Protein AF-A0A8E0VL41-F1 (afdb_monomer)

Mean predicted aligned error: 13.67 Å

Secondary structure (DSSP, 8-state):
---SS-HHHHHHHHHHHHTT-HHHHHHHHIIIIIHHHHHHHHHHHHHHHHHTT-------S--SHHHIIIIIHHHHHHHHHHHHHTTSSSS--

Organism: NCBI:txid27845

Structure (mmCIF, N/CA/C/O backbone):
data_AF-A0A8E0VL41-F1
#
_entry.id   AF-A0A8E0VL41-F1
#
loop_
_atom_site.group_PDB
_atom_site.id
_atom_site.type_symbol
_atom_site.label_atom_id
_atom_site.label_alt_id
_atom_site.label_comp_id
_atom_site.label_asym_id
_atom_site.label_entity_id
_atom_site.label_seq_id
_atom_site.pdbx_PDB_ins_code
_atom_site.Cartn_x
_atom_site.Cartn_y
_atom_site.Cartn_z
_atom_site.occupancy
_atom_site.B_iso_or_equiv
_atom_site.auth_seq_id
_atom_site.auth_comp_id
_atom_site.auth_asym_id
_atom_site.auth_atom_id
_atom_site.pdbx_PDB_model_num
ATOM 1 N N . MET A 1 1 ? 5.076 11.595 23.526 1.00 39.78 1 MET A N 1
ATOM 2 C CA . MET A 1 1 ? 4.943 10.650 22.397 1.00 39.78 1 MET A CA 1
ATOM 3 C C . MET A 1 1 ? 3.882 11.189 21.458 1.00 39.78 1 MET A C 1
ATOM 5 O O . MET A 1 1 ? 2.768 11.428 21.902 1.00 39.78 1 MET A O 1
ATOM 9 N N . SER A 1 2 ? 4.255 11.488 20.214 1.00 41.72 2 SER A N 1
ATOM 10 C CA . SER A 1 2 ? 3.333 12.001 19.197 1.00 41.72 2 SER A CA 1
ATOM 11 C C . SER A 1 2 ? 2.207 10.987 18.984 1.00 41.72 2 SER A C 1
ATOM 13 O O . SER A 1 2 ? 2.471 9.838 18.634 1.00 41.72 2 SER A O 1
ATOM 15 N N . SER A 1 3 ? 0.969 11.392 19.276 1.00 55.25 3 SER A N 1
ATOM 16 C CA . SER A 1 3 ? -0.229 10.577 19.076 1.00 55.25 3 SER A CA 1
ATOM 17 C C . SER A 1 3 ? -0.441 10.386 17.576 1.00 55.25 3 SER A C 1
ATOM 19 O O . SER A 1 3 ? -1.042 11.217 16.899 1.00 55.25 3 SER A O 1
ATOM 21 N N . TYR A 1 4 ? 0.147 9.314 17.046 1.00 64.62 4 TYR A N 1
ATOM 22 C CA . TYR A 1 4 ? 0.196 9.011 15.618 1.00 64.62 4 TYR A CA 1
ATOM 23 C C . TYR A 1 4 ? -1.206 8.866 14.992 1.00 64.62 4 TYR A C 1
ATOM 25 O O . TYR A 1 4 ? -1.373 9.133 13.805 1.00 64.62 4 TYR A O 1
ATOM 33 N N . HIS A 1 5 ? -2.225 8.539 15.800 1.00 68.00 5 HIS A N 1
ATOM 34 C CA . HIS A 1 5 ? -3.640 8.550 15.417 1.00 68.00 5 HIS A CA 1
ATOM 35 C C . HIS A 1 5 ? -4.493 9.149 16.527 1.00 68.00 5 HIS A C 1
ATOM 37 O O . HIS A 1 5 ? -4.272 8.875 17.703 1.00 68.00 5 HIS A O 1
ATOM 43 N N . SER A 1 6 ? -5.526 9.908 16.162 1.00 79.06 6 SER A N 1
ATOM 44 C CA . SER A 1 6 ? -6.504 10.371 17.145 1.00 79.06 6 SER A CA 1
ATOM 45 C C . SER A 1 6 ? -7.230 9.186 17.790 1.00 79.06 6 SER A C 1
ATOM 47 O O . SER A 1 6 ? -7.516 8.180 17.133 1.00 79.06 6 SER A O 1
ATOM 49 N N . THR A 1 7 ? -7.609 9.327 19.062 1.00 83.00 7 THR A N 1
ATOM 50 C CA . THR A 1 7 ? -8.412 8.334 19.798 1.00 83.00 7 THR A CA 1
ATOM 51 C C . THR A 1 7 ? -9.668 7.926 19.022 1.00 83.00 7 THR A C 1
ATOM 53 O O . THR A 1 7 ? -10.049 6.758 19.010 1.00 83.00 7 THR A O 1
ATOM 56 N N . LYS A 1 8 ? -10.263 8.874 18.284 1.00 85.06 8 LYS A N 1
ATOM 57 C CA . LYS A 1 8 ? -11.403 8.638 17.391 1.00 85.06 8 LYS A CA 1
ATOM 58 C C . LYS A 1 8 ? -11.116 7.556 16.343 1.00 85.06 8 LYS A C 1
ATOM 60 O O . LYS A 1 8 ? -11.954 6.685 16.144 1.00 85.06 8 LYS A O 1
ATOM 65 N N . ARG A 1 9 ? -9.947 7.584 15.695 1.00 89.00 9 ARG A N 1
ATOM 66 C CA . ARG A 1 9 ? -9.584 6.622 14.640 1.00 89.00 9 ARG A CA 1
ATOM 67 C C . ARG A 1 9 ? -9.327 5.225 15.202 1.00 89.00 9 ARG A C 1
ATOM 69 O O . ARG A 1 9 ? -9.785 4.249 14.621 1.00 89.00 9 ARG A O 1
ATOM 76 N N . ILE A 1 10 ? -8.677 5.142 16.362 1.00 89.75 10 ILE A N 1
ATOM 77 C CA . ILE A 1 10 ? -8.447 3.868 17.060 1.00 89.75 10 ILE A CA 1
ATOM 78 C C . ILE A 1 10 ? -9.780 3.225 17.459 1.00 89.75 10 ILE A C 1
ATOM 80 O O . ILE A 1 10 ? -9.988 2.038 17.221 1.00 89.75 10 ILE A O 1
ATOM 84 N N . ASN A 1 11 ? -10.708 4.009 18.013 1.00 92.75 11 ASN A N 1
ATOM 85 C CA . ASN A 1 11 ? -12.036 3.512 18.379 1.00 92.75 11 ASN A CA 1
ATOM 86 C C . ASN A 1 11 ? -12.836 3.045 17.155 1.00 92.75 11 ASN A C 1
ATOM 88 O O . ASN A 1 11 ? -13.565 2.064 17.237 1.00 92.75 11 ASN A O 1
ATOM 92 N N . GLN A 1 12 ? -12.664 3.705 16.010 1.00 93.00 12 GLN A N 1
ATOM 93 C CA . GLN A 1 12 ? -13.317 3.311 14.766 1.00 93.00 12 GLN A CA 1
ATOM 94 C C . GLN A 1 12 ? -12.787 1.970 14.236 1.00 93.00 12 GLN A C 1
ATOM 96 O O . GLN A 1 12 ? -13.573 1.117 13.840 1.00 93.00 12 GLN A O 1
ATOM 101 N N . TRP A 1 13 ? -11.471 1.740 14.292 1.00 94.81 13 TRP A N 1
ATOM 102 C CA . TRP A 1 13 ? -10.887 0.439 13.944 1.00 94.81 13 TRP A CA 1
ATOM 103 C C . TRP A 1 13 ? -11.347 -0.682 14.875 1.00 94.81 13 TRP A C 1
ATOM 105 O O . TRP A 1 13 ? -11.651 -1.771 14.398 1.00 94.81 13 TRP A O 1
ATOM 115 N N . ARG A 1 14 ? -11.451 -0.407 16.182 1.00 94.19 14 ARG A N 1
ATOM 116 C CA . ARG A 1 14 ? -12.022 -1.359 17.148 1.00 94.19 14 ARG A CA 1
ATOM 117 C C . ARG A 1 14 ? -13.460 -1.718 16.789 1.00 94.19 14 ARG A C 1
ATOM 119 O O . ARG A 1 14 ? -13.760 -2.892 16.660 1.00 94.19 14 ARG A O 1
ATOM 126 N N . SER A 1 15 ? -14.293 -0.721 16.493 1.00 96.69 15 SER A N 1
ATOM 127 C CA . SER A 1 15 ? -15.680 -0.952 16.076 1.00 96.69 15 SER A CA 1
ATOM 128 C C . SER A 1 15 ? -15.793 -1.835 14.830 1.00 96.69 15 SER A C 1
ATOM 130 O O . SER A 1 15 ? -16.684 -2.674 14.779 1.00 96.69 15 SER A O 1
ATOM 132 N N . TYR A 1 16 ? -14.915 -1.672 13.832 1.00 96.94 16 TYR A N 1
ATOM 133 C CA . TYR A 1 16 ? -14.912 -2.550 12.656 1.00 96.94 16 TYR A CA 1
ATOM 134 C C . TYR A 1 16 ? -14.509 -3.986 13.004 1.00 96.94 16 TYR A C 1
ATOM 136 O O . TYR A 1 16 ? -15.118 -4.924 12.499 1.00 96.94 16 TYR A O 1
ATOM 144 N N . ALA A 1 17 ? -13.521 -4.165 13.886 1.00 94.62 17 ALA A N 1
ATOM 145 C CA . ALA A 1 17 ? -13.118 -5.488 14.357 1.00 94.62 17 ALA A CA 1
ATOM 146 C C . ALA A 1 17 ? -14.240 -6.174 15.156 1.00 94.62 17 ALA A C 1
ATOM 148 O O . ALA A 1 17 ? -14.553 -7.332 14.889 1.00 94.62 17 ALA A O 1
ATOM 149 N N . ASP A 1 18 ? -14.887 -5.443 16.067 1.00 96.88 18 ASP A N 1
ATOM 150 C CA . ASP A 1 18 ? -15.973 -5.952 16.912 1.00 96.88 18 ASP A CA 1
ATOM 151 C C . ASP A 1 18 ? -17.215 -6.341 16.088 1.00 96.88 18 ASP A C 1
ATOM 153 O O . ASP A 1 18 ? 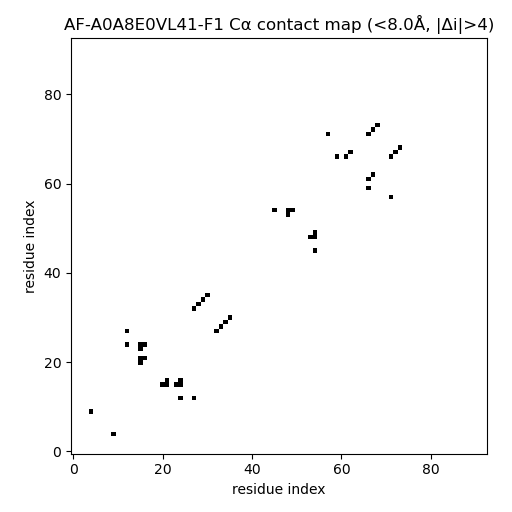-17.934 -7.273 16.439 1.00 96.88 18 ASP A O 1
ATOM 157 N N . GLN A 1 19 ? -17.459 -5.651 14.969 1.00 96.44 19 GLN A N 1
ATOM 158 C CA . GLN A 1 19 ? -18.568 -5.927 14.044 1.00 96.44 19 GLN A CA 1
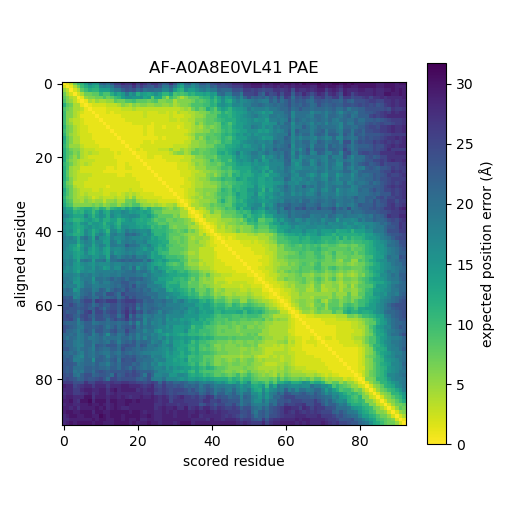ATOM 159 C C . GLN A 1 19 ? -18.222 -6.964 12.961 1.00 96.44 19 GLN A C 1
ATOM 161 O O . GLN A 1 19 ? -19.087 -7.319 12.163 1.00 96.44 19 GLN A O 1
ATOM 166 N N . GLY A 1 20 ? -16.972 -7.435 12.898 1.00 94.62 20 GLY A N 1
ATOM 167 C CA . GLY A 1 20 ? -16.498 -8.334 11.841 1.00 94.62 20 GLY A CA 1
ATOM 168 C C . GLY A 1 20 ? -16.374 -7.684 10.454 1.00 94.62 20 GLY A C 1
ATOM 169 O O . GLY A 1 20 ? -16.201 -8.391 9.460 1.00 94.62 20 GLY A O 1
ATOM 170 N N . ASP A 1 21 ? -16.429 -6.352 10.358 1.00 95.56 21 ASP A N 1
ATOM 171 C CA . ASP A 1 21 ? -16.245 -5.606 9.107 1.00 95.56 21 ASP A CA 1
ATOM 172 C C . ASP A 1 21 ? -14.752 -5.440 8.779 1.00 95.56 21 ASP A C 1
ATOM 174 O O . ASP A 1 21 ? -14.143 -4.367 8.874 1.00 95.56 21 ASP A O 1
ATOM 178 N N . PHE A 1 22 ? -14.128 -6.552 8.392 1.00 90.50 22 PHE A N 1
ATOM 179 C CA . PHE A 1 22 ? -12.703 -6.579 8.073 1.00 90.50 22 PHE A CA 1
ATOM 180 C C . PHE A 1 22 ? -12.358 -5.806 6.796 1.00 90.50 22 PHE A C 1
ATOM 182 O O . PHE A 1 22 ? -11.235 -5.317 6.673 1.00 90.50 22 PHE A O 1
ATOM 189 N N . VAL A 1 23 ? -13.303 -5.646 5.865 1.00 90.88 23 VAL A N 1
ATOM 190 C CA . VAL A 1 23 ? -13.082 -4.881 4.629 1.00 90.88 23 VAL A CA 1
ATOM 191 C C . VAL A 1 23 ? -12.860 -3.408 4.965 1.00 90.88 23 VAL A C 1
ATOM 193 O O . VAL A 1 23 ? -11.839 -2.833 4.571 1.00 90.88 23 VAL A O 1
ATOM 196 N N . SER A 1 24 ? -13.756 -2.811 5.755 1.00 91.38 24 SER A N 1
ATOM 197 C CA . SER A 1 24 ? -13.613 -1.420 6.196 1.00 91.38 24 SER A CA 1
ATOM 198 C C . SER A 1 24 ? -12.386 -1.221 7.082 1.00 91.38 24 SER A C 1
ATOM 200 O O . SER A 1 24 ? -11.695 -0.202 6.963 1.00 91.38 24 SER A O 1
ATOM 202 N N . LEU A 1 25 ? -12.067 -2.202 7.935 1.00 91.94 25 LEU A N 1
ATOM 203 C CA . LEU A 1 25 ? -10.866 -2.174 8.766 1.00 91.94 25 LEU A CA 1
ATOM 204 C C . LEU A 1 25 ? -9.589 -2.133 7.919 1.00 91.94 25 LEU A C 1
ATOM 206 O O . LEU A 1 25 ? -8.782 -1.215 8.080 1.00 91.94 25 LEU A O 1
ATOM 210 N N . VAL A 1 26 ? -9.417 -3.087 7.000 1.00 88.38 26 VAL A N 1
ATOM 211 C CA . VAL A 1 26 ? -8.224 -3.189 6.145 1.00 88.38 26 VAL A CA 1
ATOM 212 C C . VAL A 1 26 ? -8.078 -1.944 5.279 1.00 88.38 26 VAL A C 1
ATOM 214 O O . VAL A 1 26 ? -6.999 -1.355 5.237 1.00 88.38 26 VAL A O 1
ATOM 217 N N . HIS A 1 27 ? -9.157 -1.485 4.644 1.00 87.69 27 HIS A N 1
ATOM 218 C CA . HIS A 1 27 ? -9.108 -0.290 3.806 1.00 87.69 27 HIS A CA 1
ATOM 219 C C . HIS A 1 27 ? -8.701 0.960 4.609 1.00 87.69 27 HIS A C 1
ATOM 221 O O . HIS A 1 27 ? -7.868 1.755 4.167 1.00 87.69 27 HIS A O 1
ATOM 227 N N . SER A 1 28 ? -9.231 1.114 5.826 1.00 87.44 28 SER A N 1
ATOM 228 C CA . SER A 1 28 ? -8.895 2.233 6.712 1.00 87.44 28 SER A CA 1
ATOM 229 C C . SER A 1 28 ? -7.449 2.169 7.223 1.00 87.44 28 SER A C 1
ATOM 231 O O . SER A 1 28 ? -6.762 3.192 7.265 1.00 87.44 28 SER A O 1
ATOM 233 N N . LEU A 1 29 ? -6.952 0.977 7.565 1.00 87.50 29 LEU A N 1
ATOM 234 C CA . LEU A 1 29 ? -5.556 0.773 7.959 1.00 87.50 29 LEU A CA 1
ATOM 235 C C . LEU A 1 29 ? -4.601 1.092 6.808 1.00 87.50 29 LEU A C 1
ATOM 237 O O . LEU A 1 29 ? -3.653 1.853 6.997 1.00 87.50 29 LEU A O 1
ATOM 241 N N . LEU A 1 30 ? -4.865 0.572 5.608 1.00 82.44 30 LEU A N 1
ATOM 242 C CA . LEU A 1 30 ? -4.039 0.854 4.435 1.00 82.44 30 LEU A CA 1
ATOM 243 C C . LEU A 1 30 ? -3.949 2.355 4.180 1.00 82.44 30 LEU A C 1
ATOM 245 O O . LEU A 1 30 ? -2.847 2.881 4.107 1.00 82.44 30 LEU A O 1
ATOM 249 N N . ARG A 1 31 ? -5.086 3.054 4.159 1.00 82.44 31 ARG A N 1
ATOM 250 C CA . ARG A 1 31 ? -5.144 4.486 3.844 1.00 82.44 31 ARG A CA 1
ATOM 251 C C . ARG A 1 31 ? -4.524 5.393 4.903 1.00 82.44 31 ARG A C 1
ATOM 253 O O . ARG A 1 31 ? -3.954 6.426 4.574 1.00 82.44 31 ARG A O 1
ATOM 260 N N . TYR A 1 32 ? -4.711 5.081 6.182 1.00 81.31 32 TYR A N 1
ATOM 261 C CA . TYR A 1 32 ? -4.393 6.032 7.249 1.00 81.31 32 TYR A CA 1
ATOM 262 C C . TYR A 1 32 ? -3.228 5.613 8.130 1.00 81.31 32 TYR A C 1
ATOM 264 O O . TYR A 1 32 ? -2.646 6.479 8.774 1.00 81.31 32 TYR A O 1
ATOM 272 N N . HIS A 1 33 ? -2.893 4.328 8.181 1.00 77.94 33 HIS A N 1
ATOM 273 C CA . HIS A 1 33 ? -1.762 3.823 8.951 1.00 77.94 33 HIS A CA 1
ATOM 274 C C . HIS A 1 33 ? -0.558 3.547 8.049 1.00 77.94 33 HIS A C 1
ATOM 276 O O . HIS A 1 33 ? 0.539 4.018 8.338 1.00 77.94 33 HIS A O 1
ATOM 282 N N . TYR A 1 34 ? -0.764 2.835 6.940 1.00 69.25 34 TYR A N 1
ATOM 283 C CA . TYR A 1 34 ? 0.337 2.444 6.061 1.00 69.25 34 TYR A CA 1
ATOM 284 C C . TYR A 1 34 ? 0.665 3.499 5.005 1.00 69.25 34 TYR A C 1
ATOM 286 O O . TYR A 1 34 ? 1.840 3.800 4.845 1.00 69.25 34 TYR A O 1
ATOM 294 N N . ASP A 1 35 ? -0.321 4.115 4.347 1.00 68.94 35 ASP A N 1
ATOM 295 C CA . ASP A 1 35 ? -0.090 5.101 3.276 1.00 68.94 35 ASP A CA 1
ATOM 296 C C . ASP A 1 35 ? 0.785 6.285 3.725 1.00 68.94 35 ASP A C 1
ATOM 298 O O . ASP A 1 35 ? 1.750 6.602 3.039 1.00 68.94 35 ASP A O 1
ATOM 302 N N . PRO A 1 36 ? 0.602 6.885 4.922 1.00 66.25 36 PRO A N 1
ATOM 303 C CA . PRO A 1 36 ? 1.473 7.977 5.363 1.00 66.25 36 PRO A CA 1
ATOM 304 C C . PRO A 1 36 ? 2.916 7.537 5.645 1.00 66.25 36 PRO A C 1
ATOM 306 O O . PRO A 1 36 ? 3.839 8.344 5.532 1.00 66.25 36 PRO A O 1
ATOM 309 N N . LEU A 1 37 ? 3.129 6.278 6.050 1.00 60.81 37 LEU A N 1
ATOM 310 C CA . LEU A 1 37 ? 4.475 5.705 6.173 1.00 60.81 37 LEU A CA 1
ATOM 311 C C . LEU A 1 37 ? 5.039 5.376 4.798 1.00 60.81 37 LEU A C 1
ATOM 313 O O . LEU A 1 37 ? 6.228 5.591 4.565 1.00 60.81 37 LEU A O 1
ATOM 317 N N . TYR A 1 38 ? 4.189 4.903 3.891 1.00 63.47 38 TYR A N 1
ATOM 318 C CA . TYR A 1 38 ? 4.546 4.590 2.524 1.00 63.47 38 TYR A CA 1
ATOM 319 C C . TYR A 1 38 ? 4.957 5.863 1.793 1.00 63.47 38 TYR A C 1
ATOM 321 O O . TYR A 1 38 ? 6.085 5.935 1.350 1.00 63.47 38 TYR A O 1
ATOM 329 N N . GLU A 1 39 ? 4.157 6.926 1.766 1.00 63.25 39 GLU A N 1
ATOM 330 C CA . GLU A 1 39 ? 4.526 8.199 1.136 1.00 63.25 39 GLU A CA 1
ATOM 331 C C . GLU A 1 39 ? 5.815 8.804 1.710 1.00 63.25 39 GLU A C 1
ATOM 333 O O . GLU A 1 39 ? 6.683 9.232 0.945 1.00 63.25 39 GLU A O 1
ATOM 338 N N . LYS A 1 40 ? 5.984 8.797 3.042 1.00 66.81 40 LYS A N 1
ATOM 339 C CA . LYS A 1 40 ? 7.189 9.345 3.691 1.00 66.81 40 LYS A CA 1
ATOM 340 C C . LYS A 1 40 ? 8.450 8.540 3.387 1.00 66.81 40 LYS A C 1
ATOM 342 O O . LYS A 1 40 ? 9.512 9.129 3.205 1.00 66.81 40 LYS A O 1
ATOM 347 N N . SER A 1 41 ? 8.353 7.213 3.340 1.00 67.94 41 SER A N 1
ATOM 348 C CA . SER A 1 41 ? 9.499 6.331 3.074 1.00 67.94 41 SER A CA 1
ATOM 349 C C . SER A 1 41 ? 9.723 6.060 1.584 1.00 67.94 41 SER A C 1
ATOM 351 O O . SER A 1 41 ? 10.846 5.761 1.180 1.00 67.94 41 SER A O 1
ATOM 353 N N . ARG A 1 42 ? 8.696 6.227 0.742 1.00 74.94 42 ARG A N 1
ATOM 354 C CA . ARG A 1 42 ? 8.727 5.909 -0.691 1.00 74.94 42 ARG A CA 1
ATOM 355 C C . ARG A 1 42 ? 9.743 6.759 -1.419 1.00 74.94 42 ARG A C 1
ATOM 357 O O . ARG A 1 42 ? 10.494 6.213 -2.210 1.00 74.94 42 ARG A O 1
ATOM 364 N N . ASN A 1 43 ? 9.793 8.067 -1.174 1.00 76.06 43 ASN A N 1
ATOM 365 C CA . ASN A 1 43 ? 10.701 8.936 -1.926 1.00 76.06 43 ASN A CA 1
ATOM 366 C C . ASN A 1 43 ? 12.183 8.555 -1.717 1.00 76.06 43 ASN A C 1
ATOM 368 O O . ASN A 1 43 ? 12.855 8.315 -2.721 1.00 76.06 43 ASN A O 1
ATOM 372 N N . PRO A 1 44 ? 12.688 8.396 -0.476 1.00 79.44 44 PRO A N 1
ATOM 373 C CA . PRO A 1 44 ? 14.043 7.889 -0.248 1.00 79.44 44 PRO A CA 1
ATOM 374 C C . PRO A 1 44 ? 14.282 6.489 -0.831 1.00 79.44 44 PRO A C 1
ATOM 376 O O . PRO A 1 44 ? 15.296 6.267 -1.488 1.00 79.44 44 PRO A O 1
ATOM 379 N N . VAL A 1 45 ? 13.340 5.556 -0.647 1.00 79.62 45 VAL A N 1
ATOM 380 C CA . VAL A 1 45 ? 13.469 4.173 -1.144 1.00 79.62 45 VAL A CA 1
ATOM 381 C C . VAL A 1 45 ? 13.502 4.123 -2.673 1.00 79.62 45 VAL A C 1
ATOM 383 O O . VAL A 1 45 ? 14.316 3.407 -3.248 1.00 79.62 45 VAL A O 1
ATOM 386 N N . MET A 1 46 ? 12.660 4.905 -3.350 1.00 79.69 46 MET A N 1
ATOM 387 C CA . MET A 1 46 ? 12.627 4.993 -4.812 1.00 79.69 46 MET A CA 1
ATOM 388 C C . MET A 1 46 ? 13.875 5.675 -5.371 1.00 79.69 46 MET A C 1
ATOM 390 O O . MET A 1 46 ? 14.382 5.239 -6.401 1.00 79.69 46 MET A O 1
ATOM 394 N N . GLN A 1 47 ? 14.392 6.71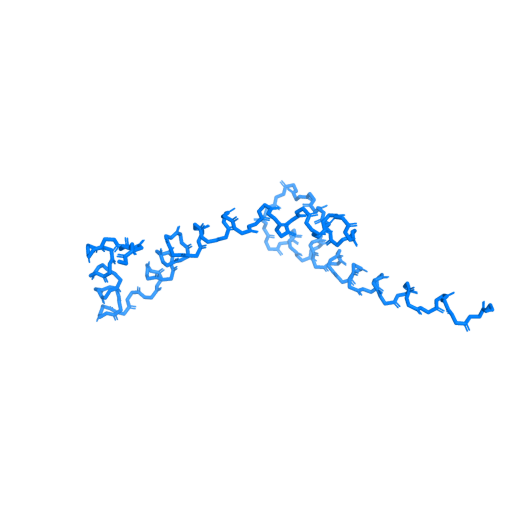2 -4.704 1.00 83.00 47 GLN A N 1
ATOM 395 C CA . GL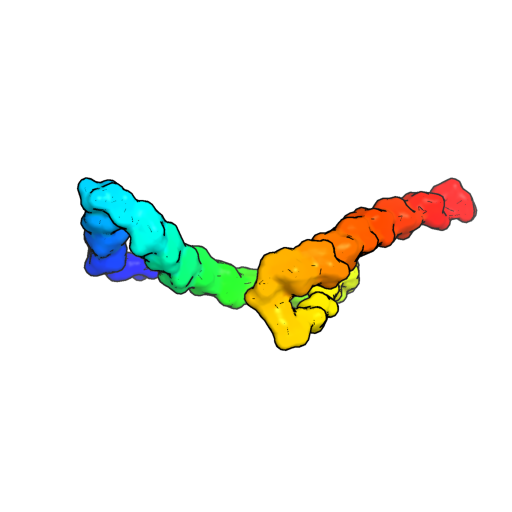N A 1 47 ? 15.660 7.339 -5.085 1.00 83.00 47 GLN A CA 1
ATOM 396 C C . GLN A 1 47 ? 16.823 6.356 -4.963 1.00 83.00 47 GLN A C 1
ATOM 398 O O . GLN A 1 47 ? 17.646 6.270 -5.869 1.00 83.00 47 GLN A O 1
ATOM 403 N N . GLU A 1 48 ? 16.881 5.591 -3.874 1.00 84.19 48 GLU A N 1
ATOM 404 C CA . GLU A 1 48 ? 17.924 4.589 -3.677 1.00 84.19 48 GLU A CA 1
ATOM 405 C C . GLU A 1 48 ? 17.807 3.451 -4.699 1.00 84.19 48 GLU A C 1
ATOM 407 O O . GLU A 1 48 ? 18.781 3.122 -5.371 1.00 84.19 48 GLU A O 1
ATOM 412 N N . ALA A 1 49 ? 16.600 2.926 -4.925 1.00 82.88 49 ALA A N 1
ATOM 413 C CA . ALA A 1 49 ? 16.351 1.935 -5.969 1.00 82.88 49 ALA A CA 1
ATOM 414 C C . ALA A 1 49 ? 16.742 2.448 -7.367 1.00 82.88 49 ALA A C 1
ATOM 416 O O . ALA A 1 49 ? 17.316 1.700 -8.156 1.00 82.88 49 ALA A O 1
ATOM 417 N N . ALA A 1 50 ? 16.485 3.724 -7.673 1.00 84.75 50 ALA A N 1
ATOM 418 C CA . ALA A 1 50 ? 16.887 4.334 -8.938 1.00 84.75 50 ALA A CA 1
ATOM 419 C C . ALA A 1 50 ? 18.415 4.397 -9.094 1.00 84.75 50 ALA A C 1
ATOM 421 O O . ALA A 1 50 ? 18.917 4.032 -10.155 1.00 84.75 50 ALA A O 1
ATOM 422 N N . LYS A 1 51 ? 19.161 4.785 -8.046 1.00 87.19 51 LYS A N 1
ATOM 423 C CA . LYS A 1 51 ? 20.640 4.792 -8.073 1.00 87.19 51 LYS A CA 1
ATOM 424 C C . LYS A 1 51 ? 21.223 3.415 -8.389 1.00 87.19 51 LYS A C 1
ATOM 426 O O . LYS A 1 51 ? 22.216 3.321 -9.102 1.00 87.19 51 LYS A O 1
ATOM 431 N N . HIS A 1 52 ? 20.593 2.355 -7.883 1.00 83.88 52 HIS A N 1
ATOM 432 C CA . HIS A 1 52 ? 21.034 0.972 -8.101 1.00 83.88 52 HIS A CA 1
ATOM 433 C C . HIS A 1 52 ? 20.448 0.324 -9.362 1.00 83.88 52 HIS A C 1
ATOM 435 O O . HIS A 1 52 ? 20.640 -0.870 -9.573 1.00 83.88 52 HIS A O 1
ATOM 441 N N . ASN A 1 53 ? 19.760 1.085 -10.223 1.00 80.44 53 ASN A N 1
ATOM 442 C CA . ASN A 1 53 ? 19.067 0.573 -11.415 1.00 80.44 53 ASN A CA 1
ATOM 443 C C . ASN A 1 53 ? 18.046 -0.543 -11.107 1.00 80.44 53 ASN A C 1
ATOM 445 O O . ASN A 1 53 ? 17.828 -1.429 -11.927 1.00 80.44 53 ASN A O 1
ATOM 449 N N . LEU A 1 54 ? 17.431 -0.499 -9.923 1.00 80.31 54 LEU A N 1
ATOM 450 C CA . LEU A 1 54 ? 16.380 -1.424 -9.478 1.00 80.31 54 LEU A CA 1
ATOM 451 C C . LEU A 1 54 ? 14.971 -0.855 -9.699 1.00 80.31 54 LEU A C 1
ATOM 453 O O . LEU A 1 54 ? 13.974 -1.543 -9.483 1.00 80.31 54 LEU A O 1
ATOM 457 N N . LEU A 1 55 ? 14.869 0.417 -10.093 1.00 81.75 55 LEU A N 1
ATOM 458 C CA . LEU A 1 55 ? 13.594 1.059 -10.374 1.00 81.75 55 LEU A CA 1
ATOM 459 C C . LEU A 1 55 ? 13.173 0.805 -11.826 1.00 81.75 55 LEU A C 1
ATOM 461 O O 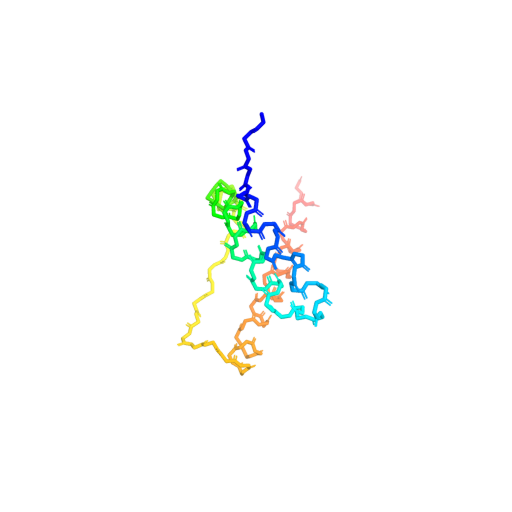. LEU A 1 55 ? 13.721 1.401 -12.751 1.00 81.75 55 LEU A O 1
ATOM 465 N N . HIS A 1 56 ? 12.136 -0.011 -12.010 1.00 79.00 56 HIS A N 1
ATOM 466 C CA . HIS A 1 56 ? 11.511 -0.253 -13.310 1.00 79.00 56 HIS A CA 1
ATOM 467 C C . HIS A 1 56 ? 10.102 0.342 -13.347 1.00 79.00 56 HIS A C 1
ATOM 469 O O . HIS A 1 56 ? 9.312 0.162 -12.420 1.00 79.00 56 HIS A O 1
ATOM 475 N N . ARG A 1 57 ? 9.782 1.073 -14.420 1.00 77.62 57 ARG A N 1
ATOM 476 C CA . ARG A 1 57 ? 8.458 1.675 -14.629 1.00 77.62 57 ARG A CA 1
ATOM 477 C C . ARG A 1 57 ? 7.746 0.930 -15.743 1.00 77.62 57 ARG A C 1
ATOM 479 O O . ARG A 1 57 ? 8.211 0.934 -16.877 1.00 77.62 57 ARG A O 1
ATOM 486 N N . ILE A 1 58 ? 6.604 0.345 -15.412 1.00 73.94 58 ILE A N 1
ATOM 487 C CA . ILE A 1 58 ? 5.721 -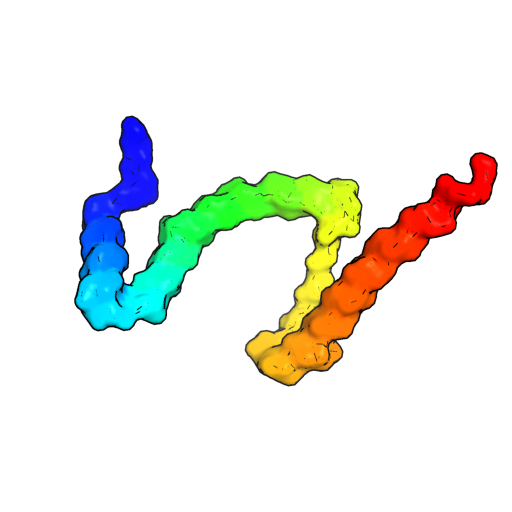0.303 -16.376 1.00 73.94 58 ILE A CA 1
ATOM 488 C C . ILE A 1 58 ? 4.574 0.662 -16.666 1.00 73.94 58 ILE A C 1
ATOM 490 O O . ILE A 1 58 ? 3.847 1.060 -15.755 1.00 73.94 58 ILE A O 1
ATOM 494 N N . HIS A 1 59 ? 4.435 1.076 -17.924 1.00 75.75 59 HIS A N 1
ATOM 495 C CA . HIS A 1 59 ? 3.279 1.851 -18.357 1.00 75.75 59 HIS A CA 1
ATOM 496 C C . HIS A 1 59 ? 2.112 0.904 -18.632 1.00 75.75 59 HIS A C 1
ATOM 498 O O . HIS A 1 59 ? 2.264 -0.059 -19.382 1.00 75.75 59 HIS A O 1
ATOM 504 N N . LEU A 1 60 ? 0.956 1.187 -18.033 1.00 73.81 60 LEU A N 1
ATOM 505 C CA . LEU A 1 60 ? -0.255 0.395 -18.214 1.00 73.81 60 LEU A CA 1
ATOM 506 C C . LEU A 1 60 ? -1.335 1.260 -18.873 1.00 73.81 60 LEU A C 1
ATOM 508 O O . LEU A 1 60 ? -1.726 2.264 -18.277 1.00 73.81 60 LEU A O 1
ATOM 512 N N . PRO A 1 61 ? -1.823 0.893 -20.074 1.00 68.94 61 PRO A N 1
ATOM 513 C CA . PRO A 1 61 ? -2.881 1.642 -20.752 1.00 68.94 61 PRO A CA 1
ATOM 514 C C . PRO A 1 61 ? -4.252 1.457 -20.078 1.00 68.94 61 PRO A C 1
ATOM 516 O O . PRO A 1 61 ? -5.110 2.328 -20.178 1.00 68.94 61 PRO A O 1
ATOM 519 N N . ALA A 1 62 ? -4.445 0.341 -19.369 1.00 76.50 62 ALA A N 1
ATOM 520 C CA . ALA A 1 62 ? -5.618 0.022 -18.561 1.00 76.50 62 ALA A C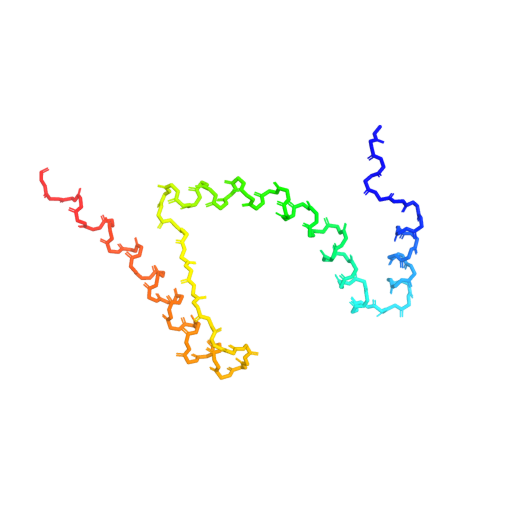A 1
ATOM 521 C C . ALA A 1 62 ? -5.208 -0.870 -17.374 1.00 76.50 62 ALA A C 1
ATOM 523 O O . ALA A 1 62 ? -4.142 -1.486 -17.390 1.00 76.50 62 ALA A O 1
ATOM 524 N N . VAL A 1 63 ? -6.043 -0.945 -16.334 1.00 76.44 63 VAL A N 1
ATOM 525 C CA . VAL A 1 63 ? -5.824 -1.840 -15.186 1.00 76.44 63 VAL A CA 1
ATOM 526 C C . VAL A 1 63 ? -7.004 -2.799 -15.088 1.00 76.44 63 VAL A C 1
ATOM 528 O O . VAL A 1 63 ? -7.977 -2.552 -14.382 1.00 76.44 63 VAL A O 1
ATOM 531 N N . ASP A 1 64 ? -6.908 -3.897 -15.829 1.00 84.19 64 ASP A N 1
ATOM 532 C CA . ASP A 1 64 ? -7.848 -5.013 -15.792 1.00 84.19 64 ASP A CA 1
ATOM 533 C C . ASP A 1 64 ? -7.092 -6.352 -15.680 1.00 84.19 64 ASP A C 1
ATOM 535 O O . ASP A 1 64 ? -5.871 -6.434 -15.856 1.00 84.19 64 ASP A O 1
ATOM 539 N N . ALA A 1 65 ? -7.822 -7.425 -15.366 1.00 80.44 65 ALA A N 1
ATOM 540 C CA . ALA A 1 65 ? -7.237 -8.749 -15.157 1.00 80.44 65 ALA A CA 1
ATOM 541 C C . ALA A 1 65 ? -6.570 -9.337 -16.414 1.00 80.44 65 ALA A C 1
ATOM 543 O O . ALA A 1 65 ? -5.747 -10.250 -16.298 1.00 80.44 65 ALA A O 1
ATOM 544 N N . TYR A 1 66 ? -6.945 -8.879 -17.609 1.00 86.69 66 TYR A N 1
ATOM 545 C CA . TYR A 1 66 ? -6.283 -9.264 -18.849 1.00 86.69 66 TYR A CA 1
ATOM 546 C C . TYR A 1 66 ? -4.942 -8.538 -18.964 1.00 86.69 66 TYR A C 1
ATOM 548 O O . TYR A 1 66 ? -3.921 -9.211 -19.058 1.00 86.69 66 TYR A O 1
ATOM 556 N N . THR A 1 67 ? -4.917 -7.214 -18.799 1.00 83.75 67 THR A N 1
ATOM 557 C CA . THR A 1 67 ? -3.698 -6.392 -18.856 1.00 83.75 67 THR A CA 1
ATOM 558 C C . THR A 1 67 ? -2.649 -6.840 -17.828 1.00 83.75 67 THR A C 1
ATOM 560 O O . THR A 1 67 ? -1.456 -6.922 -18.133 1.00 83.75 67 THR A O 1
ATOM 563 N N . VAL A 1 68 ? -3.070 -7.225 -16.617 1.00 83.31 68 VAL A N 1
ATOM 564 C CA . VAL A 1 68 ? -2.154 -7.804 -15.616 1.00 83.31 68 VAL A CA 1
ATOM 565 C C . VAL A 1 68 ? -1.522 -9.103 -16.125 1.00 83.31 68 VAL A C 1
ATOM 567 O O . VAL A 1 68 ? -0.308 -9.283 -16.028 1.00 83.31 68 VAL A O 1
ATOM 570 N N . ARG A 1 69 ? -2.324 -10.007 -16.697 1.00 85.81 69 ARG A N 1
ATOM 571 C CA . ARG A 1 69 ? -1.843 -11.313 -17.169 1.00 85.81 69 ARG A CA 1
ATOM 572 C C . ARG A 1 69 ? -0.991 -11.219 -18.428 1.00 85.81 69 ARG A C 1
ATOM 574 O O . ARG A 1 69 ? 0.018 -11.908 -18.511 1.00 85.81 69 ARG A O 1
ATOM 581 N N . SER A 1 70 ? -1.386 -10.391 -19.390 1.00 86.19 70 SER A N 1
ATOM 582 C CA . SER A 1 70 ? -0.724 -10.299 -20.692 1.00 86.19 70 SER A CA 1
ATOM 583 C C . SER A 1 70 ? 0.506 -9.398 -20.684 1.00 86.19 70 SER A C 1
ATOM 585 O O . SER A 1 70 ? 1.383 -9.577 -21.522 1.00 86.19 70 SER A O 1
ATOM 587 N N . THR A 1 71 ? 0.571 -8.415 -19.780 1.00 83.75 71 THR A N 1
ATOM 588 C CA . THR A 1 71 ? 1.592 -7.356 -19.834 1.00 83.75 71 THR A CA 1
ATOM 589 C C . THR A 1 71 ? 2.410 -7.275 -18.552 1.00 83.75 71 THR A C 1
ATOM 591 O O . THR A 1 71 ? 3.636 -7.314 -18.620 1.00 83.75 71 THR A O 1
ATOM 594 N N . VAL A 1 72 ? 1.767 -7.214 -17.380 1.00 83.56 72 VAL A N 1
ATOM 595 C CA . VAL A 1 72 ? 2.488 -7.034 -16.105 1.00 83.56 72 VAL A CA 1
ATOM 596 C C . VAL A 1 72 ? 3.295 -8.278 -15.734 1.00 83.56 72 VAL A C 1
ATOM 598 O O . VAL A 1 72 ? 4.492 -8.172 -15.482 1.00 83.56 72 VAL A O 1
ATOM 601 N N . ILE A 1 73 ? 2.663 -9.457 -15.705 1.00 87.06 73 ILE A N 1
ATOM 602 C CA . ILE A 1 73 ? 3.323 -10.696 -15.259 1.00 87.06 73 ILE A CA 1
ATOM 603 C C . ILE A 1 73 ? 4.556 -11.037 -16.115 1.00 87.06 73 ILE A C 1
ATOM 605 O O . ILE A 1 73 ? 5.615 -11.258 -15.525 1.00 87.06 73 ILE A O 1
ATOM 609 N N . PRO A 1 74 ? 4.492 -11.044 -17.463 1.00 87.69 74 PRO A N 1
ATOM 610 C CA . PRO A 1 74 ? 5.662 -11.359 -18.281 1.00 87.69 74 PRO A CA 1
ATOM 611 C C . PRO A 1 74 ? 6.838 -10.408 -18.043 1.00 87.69 74 PRO A C 1
ATOM 613 O O . PRO A 1 74 ? 7.969 -10.863 -17.918 1.00 87.69 74 PRO A O 1
ATOM 616 N N . GLN A 1 75 ? 6.577 -9.103 -17.907 1.00 84.12 75 GLN A N 1
ATOM 617 C CA . GLN A 1 75 ? 7.633 -8.121 -17.643 1.00 84.12 75 GLN A CA 1
ATOM 618 C C . GLN A 1 75 ? 8.271 -8.309 -16.264 1.00 84.12 75 GLN A C 1
ATOM 620 O O . GLN A 1 75 ? 9.482 -8.173 -16.127 1.00 84.12 75 GLN A O 1
ATOM 625 N N . LEU A 1 76 ? 7.491 -8.665 -15.239 1.00 84.31 76 LEU A N 1
ATOM 626 C CA . LEU A 1 76 ? 8.046 -8.984 -13.921 1.00 84.31 76 LEU A CA 1
ATOM 627 C C . LEU A 1 76 ? 8.942 -10.230 -13.960 1.00 84.31 76 LEU A C 1
ATOM 629 O O . LEU A 1 76 ? 9.992 -10.243 -13.317 1.00 84.31 76 LEU A O 1
ATOM 633 N N . LEU A 1 77 ? 8.545 -11.260 -14.714 1.00 87.00 77 LEU A N 1
ATOM 634 C CA . LEU A 1 77 ? 9.349 -12.473 -14.890 1.00 87.00 77 LEU A CA 1
ATOM 635 C C . LEU A 1 77 ? 10.659 -12.182 -15.633 1.00 87.00 77 LEU A C 1
ATOM 637 O O . LEU A 1 77 ? 11.712 -12.645 -15.198 1.00 87.00 77 LEU A O 1
ATOM 641 N N . ASP A 1 78 ? 10.606 -11.381 -16.698 1.00 84.56 78 ASP A N 1
ATOM 642 C CA . ASP A 1 78 ? 11.787 -10.967 -17.462 1.00 84.56 78 ASP A CA 1
ATOM 643 C C . ASP A 1 78 ? 12.776 -10.166 -16.600 1.00 84.56 78 ASP A C 1
ATOM 645 O O . ASP A 1 78 ? 13.965 -10.481 -16.543 1.00 84.56 78 ASP A O 1
ATOM 649 N N . LEU A 1 79 ? 12.279 -9.201 -15.819 1.00 79.75 79 LEU A N 1
ATOM 650 C CA . LEU A 1 79 ? 13.100 -8.437 -14.874 1.00 79.75 79 LEU A CA 1
ATOM 651 C C . LEU A 1 79 ? 13.759 -9.337 -13.818 1.00 79.75 79 LEU A C 1
ATOM 653 O O . LEU A 1 79 ? 14.953 -9.196 -13.529 1.00 79.75 79 LEU A O 1
ATOM 657 N N . ALA A 1 80 ? 13.014 -10.298 -13.264 1.00 79.56 80 ALA A N 1
ATOM 658 C CA . ALA A 1 80 ? 13.562 -11.252 -12.304 1.00 79.56 80 ALA A CA 1
ATOM 659 C C . ALA A 1 80 ? 14.692 -12.096 -12.923 1.00 79.56 80 ALA A C 1
ATOM 661 O O . ALA A 1 80 ? 15.713 -12.327 -12.277 1.00 79.56 80 ALA A O 1
ATOM 662 N N . GLN A 1 81 ? 14.554 -12.498 -14.189 1.00 76.19 81 GLN A N 1
ATOM 663 C CA . GLN A 1 81 ? 15.543 -13.312 -14.902 1.00 76.19 81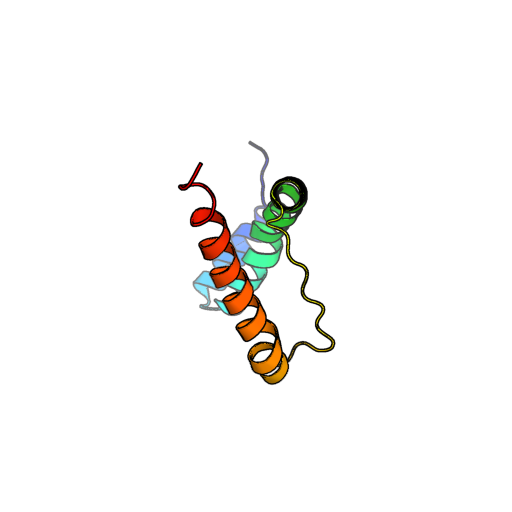 GLN A CA 1
ATOM 664 C C . GLN A 1 81 ? 16.770 -12.504 -15.364 1.00 76.19 81 GLN A C 1
ATOM 666 O O . GLN A 1 81 ? 17.903 -12.967 -15.203 1.00 76.19 81 GLN A O 1
ATOM 671 N N . CYS A 1 82 ? 16.589 -11.267 -15.835 1.00 63.28 82 CYS A N 1
ATOM 672 C CA . CYS A 1 82 ? 17.677 -10.358 -16.224 1.00 63.28 82 CYS A CA 1
ATOM 673 C C . CYS A 1 82 ? 18.648 -10.064 -15.066 1.00 63.28 82 CYS A C 1
ATOM 675 O O . CYS A 1 82 ? 19.861 -9.932 -15.266 1.00 63.28 82 CYS A O 1
ATOM 677 N N . THR A 1 83 ? 18.141 -10.015 -13.831 1.00 55.97 83 THR A N 1
ATOM 678 C CA . THR A 1 83 ? 18.970 -9.785 -12.635 1.00 55.97 83 THR A CA 1
ATOM 679 C C . THR A 1 83 ? 19.941 -10.947 -12.364 1.00 55.97 83 THR A C 1
ATOM 681 O O . THR A 1 83 ? 21.024 -10.735 -11.814 1.00 55.97 83 THR A O 1
ATOM 684 N N . HIS A 1 84 ? 19.613 -12.170 -12.800 1.00 50.97 84 HIS A N 1
ATOM 685 C CA . HIS A 1 84 ? 20.473 -13.345 -12.626 1.00 50.97 84 HIS A CA 1
ATOM 686 C C . HIS A 1 84 ? 21.621 -13.426 -13.644 1.00 50.97 84 HIS A C 1
ATOM 688 O O . HIS A 1 84 ? 22.692 -13.929 -13.302 1.00 50.97 84 HIS A O 1
ATOM 694 N N . GLN A 1 85 ? 21.466 -12.890 -14.859 1.00 49.00 85 GLN A N 1
ATOM 695 C CA . GLN A 1 85 ? 22.526 -12.947 -15.878 1.00 49.00 85 GLN A CA 1
ATOM 696 C C . GLN A 1 85 ? 23.705 -12.002 -15.592 1.00 49.00 85 GLN A C 1
ATOM 698 O O . GLN A 1 85 ? 24.847 -12.344 -15.902 1.00 49.00 85 GLN A O 1
ATOM 703 N N . LYS A 1 86 ? 23.482 -10.860 -14.924 1.00 48.12 86 LYS A N 1
ATOM 704 C CA . LYS A 1 86 ? 24.561 -9.908 -14.580 1.00 48.12 86 LYS A CA 1
ATOM 705 C C . LYS A 1 86 ? 25.614 -10.462 -13.610 1.00 48.12 86 LYS A C 1
ATOM 707 O O . LYS A 1 86 ? 26.710 -9.918 -13.550 1.00 48.12 86 LYS A O 1
ATOM 712 N N . ARG A 1 87 ? 25.323 -11.536 -12.863 1.00 47.12 87 ARG A N 1
ATOM 713 C CA . ARG A 1 87 ? 26.305 -12.172 -11.962 1.00 47.12 87 ARG A CA 1
ATOM 714 C C . ARG A 1 87 ? 27.235 -13.167 -12.656 1.00 47.12 87 ARG A C 1
ATOM 716 O O . ARG A 1 87 ? 28.278 -13.471 -12.094 1.00 47.12 87 ARG A O 1
ATOM 723 N N . HIS A 1 88 ? 26.904 -13.647 -13.855 1.00 44.09 88 HIS A N 1
ATOM 724 C CA . HIS A 1 88 ? 27.677 -14.711 -14.508 1.00 44.09 88 HIS A CA 1
ATOM 725 C C . HIS A 1 88 ? 28.822 -14.197 -15.408 1.00 44.09 88 HIS A C 1
ATOM 727 O O . HIS A 1 88 ? 29.633 -14.988 -15.877 1.00 44.09 88 HIS A O 1
ATOM 733 N N . TRP A 1 89 ? 28.927 -12.882 -15.639 1.00 42.38 89 TRP A N 1
ATOM 734 C CA . TRP A 1 89 ? 29.939 -12.298 -16.537 1.00 42.38 89 TRP A CA 1
ATOM 735 C C . TRP A 1 89 ? 31.206 -11.768 -15.841 1.00 42.38 89 TRP A C 1
ATOM 737 O O . TRP A 1 89 ? 32.147 -11.391 -16.528 1.00 42.38 89 TRP A O 1
ATOM 747 N N . ASN A 1 90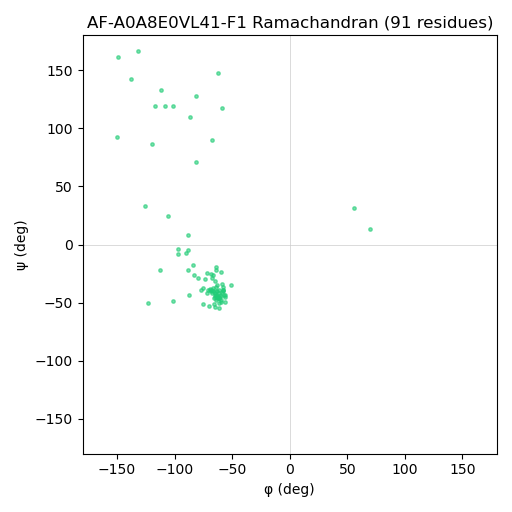 ? 31.288 -11.798 -14.504 1.00 45.53 90 ASN A N 1
ATOM 748 C CA . ASN A 1 90 ? 32.447 -11.278 -13.754 1.00 45.53 90 ASN A CA 1
ATOM 749 C C . ASN A 1 90 ? 33.356 -12.377 -13.161 1.00 45.53 90 ASN A C 1
ATOM 751 O O . ASN A 1 90 ? 34.042 -12.141 -12.170 1.00 45.53 90 ASN A O 1
ATOM 755 N N . SER A 1 91 ? 33.370 -13.588 -13.727 1.00 45.03 91 SER A N 1
ATOM 756 C CA . SER A 1 91 ? 34.240 -14.691 -13.266 1.00 45.03 91 SER A CA 1
ATOM 757 C C . SER A 1 91 ? 35.106 -15.285 -14.377 1.00 45.03 91 SER A C 1
ATOM 759 O O . SER A 1 91 ? 35.389 -16.480 -14.391 1.00 45.03 91 SER A O 1
ATOM 761 N N . SER A 1 92 ? 35.531 -14.460 -15.332 1.00 42.59 92 SER A N 1
ATOM 762 C CA . SER A 1 92 ? 36.570 -14.817 -16.303 1.00 42.59 92 SER A CA 1
ATOM 763 C C . SER A 1 92 ? 37.323 -13.551 -16.710 1.00 42.59 92 SER A C 1
ATOM 765 O O . SER A 1 92 ? 36.884 -12.821 -17.595 1.00 42.59 92 SER A O 1
ATOM 767 N N . GLY A 1 93 ? 38.418 -13.278 -16.005 1.00 36.75 93 GLY A N 1
ATOM 768 C CA . GLY A 1 93 ? 39.333 -12.161 -16.228 1.00 36.75 93 GLY A CA 1
ATOM 769 C C . GLY A 1 93 ? 40.442 -12.198 -15.197 1.00 36.75 93 GLY A C 1
ATOM 770 O O . GLY A 1 93 ? 40.126 -11.883 -14.030 1.00 36.75 93 GLY A O 1
#

Foldseek 3Di:
DPPLDDPVLVVVLVVCVVVVVVVVNVVSCCVRVVVVVCVVVVVVVQVVCVVVVNDDDDDQPDDDPVSCVVPVVVVVVVSVVVVVVVVPPPPDD

Solvent-accessible surface area (backbone atoms only — not comparable to full-atom values): 5732 Å² total; per-residue (Å²): 129,84,74,90,61,56,71,68,59,56,53,50,45,48,51,23,59,77,68,66,38,56,67,64,32,51,53,49,42,46,61,68,60,45,38,62,52,43,62,68,47,41,58,62,52,50,52,52,30,46,76,70,71,67,62,80,86,81,89,69,98,61,93,47,79,61,46,43,62,75,50,49,50,57,52,54,52,50,56,61,52,58,63,59,58,71,68,71,71,81,82,77,133

Radius of gyration: 20.4 Å; Cα contacts (8 Å, |Δi|>4): 24; chains: 1; bounding box: 58×27×43 Å

pLDDT: mean 76.64, std 15.44, range [36.75, 96.94]

Sequence (93 aa):
MSSYHSTKRINQWRSYADQGDFVSLVHSLLRYHYDPLYEKSRNPVMQEAAKHNLLHRIHLPAVDAYTVRSTVIPQLLDLAQCTHQKRHWNSSG